Protein AF-A0A956HMM0-F1 (afdb_monomer_lite)

Structure (mmCIF, N/CA/C/O backbone):
data_AF-A0A956HMM0-F1
#
_entry.id   AF-A0A956HMM0-F1
#
loop_
_atom_site.group_PDB
_atom_site.id
_atom_site.type_symbol
_atom_site.label_atom_id
_atom_site.label_alt_id
_atom_site.label_comp_id
_atom_site.label_asym_id
_atom_site.label_entity_id
_atom_site.label_seq_id
_atom_site.pdbx_PDB_ins_code
_atom_site.Cartn_x
_atom_site.Cartn_y
_atom_site.Cartn_z
_atom_site.occupancy
_atom_site.B_iso_or_equiv
_atom_site.auth_seq_id
_atom_site.auth_comp_id
_atom_site.auth_asym_id
_atom_site.auth_atom_id
_atom_site.pdbx_PDB_model_num
ATOM 1 N N . MET A 1 1 ? 26.880 33.392 -15.455 1.00 47.78 1 MET A N 1
ATOM 2 C CA . MET A 1 1 ? 27.044 33.062 -14.018 1.00 47.78 1 MET A CA 1
ATOM 3 C C . MET A 1 1 ? 25.827 32.327 -13.440 1.00 47.78 1 MET A C 1
ATOM 5 O O . MET A 1 1 ? 26.028 31.332 -12.764 1.00 47.78 1 MET A O 1
ATOM 9 N N . PHE A 1 2 ? 24.585 32.718 -13.768 1.00 44.41 2 PHE A N 1
ATOM 10 C CA . PHE A 1 2 ? 23.357 31.999 -13.356 1.00 44.41 2 PHE A CA 1
ATOM 11 C C . PHE A 1 2 ? 23.232 30.561 -13.910 1.00 44.41 2 PHE A C 1
ATOM 13 O O . PHE A 1 2 ? 22.683 29.681 -13.260 1.00 44.41 2 PHE A O 1
ATOM 20 N N . GLN A 1 3 ? 23.788 30.306 -15.095 1.00 43.88 3 GLN A N 1
ATOM 21 C CA . GLN A 1 3 ? 23.706 29.012 -15.784 1.00 43.88 3 GLN A CA 1
ATOM 22 C C . GLN A 1 3 ? 24.514 27.901 -15.086 1.00 43.88 3 GLN A C 1
ATOM 24 O O . GLN A 1 3 ? 24.038 26.781 -14.960 1.00 43.88 3 GLN A O 1
ATOM 29 N N . ALA A 1 4 ? 25.663 28.244 -14.491 1.00 53.56 4 ALA A N 1
ATOM 30 C CA . ALA A 1 4 ? 26.481 27.318 -13.697 1.00 53.56 4 ALA A CA 1
ATOM 31 C C . ALA A 1 4 ? 25.824 26.918 -12.361 1.00 53.56 4 ALA A C 1
ATOM 33 O O . ALA A 1 4 ? 26.149 25.884 -11.784 1.00 53.56 4 ALA A O 1
ATOM 34 N N . VAL A 1 5 ? 24.885 27.733 -11.868 1.00 52.41 5 VAL A N 1
ATOM 35 C CA . VAL A 1 5 ? 24.069 27.406 -10.693 1.00 52.41 5 VAL A CA 1
ATOM 36 C C . VAL A 1 5 ? 23.010 26.371 -11.083 1.00 52.41 5 VAL A C 1
ATOM 38 O O . VAL A 1 5 ? 22.846 25.395 -10.358 1.00 52.41 5 VAL A O 1
ATOM 41 N N . TYR A 1 6 ? 22.380 26.519 -12.254 1.00 44.22 6 TYR A N 1
ATOM 42 C CA . TYR A 1 6 ? 21.375 25.589 -12.796 1.00 44.22 6 TYR A CA 1
ATOM 43 C C . TYR A 1 6 ? 21.942 24.212 -13.177 1.00 44.22 6 TYR A C 1
ATOM 45 O O . TYR A 1 6 ? 21.266 23.203 -13.017 1.00 44.22 6 TYR A O 1
ATOM 53 N N . GLU A 1 7 ? 23.188 24.166 -13.646 1.00 46.50 7 GLU A N 1
ATOM 54 C CA . GLU A 1 7 ? 23.885 22.928 -14.032 1.00 46.50 7 GLU A CA 1
ATOM 55 C C . GLU A 1 7 ? 24.572 22.214 -12.850 1.00 46.50 7 GLU A C 1
ATOM 57 O O . GLU A 1 7 ? 25.152 21.142 -13.010 1.00 46.50 7 GLU A O 1
ATOM 62 N N . SER A 1 8 ? 24.521 22.788 -11.643 1.00 53.00 8 SER A N 1
ATOM 63 C CA . SER A 1 8 ? 25.193 22.236 -10.466 1.00 53.00 8 SER A CA 1
ATOM 64 C C . SER A 1 8 ? 24.400 21.081 -9.837 1.00 53.00 8 SER A C 1
ATOM 66 O O . SER A 1 8 ? 23.187 21.168 -9.641 1.00 53.00 8 SER A O 1
ATOM 68 N N . ALA A 1 9 ? 25.111 20.027 -9.413 1.00 51.28 9 ALA A N 1
ATOM 69 C CA . ALA A 1 9 ? 24.563 18.861 -8.705 1.00 51.28 9 ALA A CA 1
ATOM 70 C C . ALA A 1 9 ? 23.844 19.198 -7.376 1.00 51.28 9 ALA A C 1
ATOM 72 O O . ALA A 1 9 ? 23.214 18.336 -6.768 1.00 51.28 9 ALA A O 1
ATOM 73 N N . TRP A 1 10 ? 23.903 20.452 -6.921 1.00 46.75 10 TRP A N 1
ATOM 74 C CA . TRP A 1 10 ? 23.137 20.942 -5.774 1.00 46.75 10 TRP A CA 1
ATOM 75 C C . TRP A 1 10 ? 21.664 21.222 -6.112 1.00 46.75 10 TRP A C 1
ATOM 77 O O . TRP A 1 10 ? 20.842 21.282 -5.202 1.00 46.75 10 TRP A O 1
ATOM 87 N N . HIS A 1 11 ? 21.302 21.295 -7.398 1.00 44.34 11 HIS A N 1
ATOM 88 C CA . HIS A 1 11 ? 19.916 21.269 -7.876 1.00 44.34 11 HIS A CA 1
ATOM 89 C C . HIS A 1 11 ? 19.417 19.842 -8.104 1.00 44.34 11 HIS A C 1
ATOM 91 O O . HIS A 1 11 ? 18.685 19.582 -9.053 1.00 44.34 11 HIS A O 1
ATOM 97 N N . HIS A 1 12 ? 19.777 18.891 -7.240 1.00 47.12 12 HIS A N 1
ATOM 98 C CA . HIS A 1 12 ? 19.037 17.638 -7.203 1.00 47.12 12 HIS A CA 1
ATOM 99 C C . HIS A 1 12 ? 17.644 17.930 -6.623 1.00 47.12 12 HIS A C 1
ATOM 101 O O . HIS A 1 12 ? 17.538 18.125 -5.406 1.00 47.12 12 HIS A O 1
ATOM 107 N N . PRO A 1 13 ? 16.557 17.905 -7.429 1.00 55.00 13 PRO A N 1
ATOM 108 C CA . PRO A 1 13 ? 15.198 18.074 -6.910 1.00 55.00 13 PRO A CA 1
ATOM 109 C C . PRO A 1 13 ? 14.906 17.059 -5.803 1.00 55.00 13 PRO A C 1
ATOM 111 O O . PRO A 1 13 ? 14.143 17.348 -4.894 1.00 55.00 13 PRO A O 1
ATOM 114 N N . VAL A 1 14 ? 15.598 15.918 -5.822 1.00 51.22 14 VAL A N 1
ATOM 115 C CA . VAL A 1 14 ? 15.548 14.855 -4.818 1.00 51.22 14 VAL A CA 1
ATOM 116 C C . VAL A 1 14 ? 15.978 15.317 -3.423 1.00 51.22 14 VAL A C 1
ATOM 118 O O . VAL A 1 14 ? 15.326 14.934 -2.461 1.00 51.22 14 VAL A O 1
ATOM 121 N N . VAL A 1 15 ? 17.025 16.138 -3.269 1.00 50.59 15 VAL A N 1
ATOM 122 C CA . VAL A 1 15 ? 17.497 16.574 -1.935 1.00 50.59 15 VAL A CA 1
ATOM 123 C C . VAL A 1 15 ? 16.555 17.624 -1.353 1.00 50.59 15 VAL A C 1
ATOM 125 O O . VAL A 1 15 ? 16.209 17.560 -0.174 1.00 50.59 15 VAL A O 1
ATOM 128 N N . CYS A 1 16 ? 16.066 18.543 -2.189 1.00 51.94 16 CYS A N 1
ATOM 129 C CA . CYS A 1 16 ? 15.041 19.504 -1.792 1.00 51.94 16 CYS A CA 1
ATOM 130 C C . CYS A 1 16 ? 13.710 18.808 -1.467 1.00 51.94 16 CYS A C 1
ATOM 132 O O . CYS A 1 16 ? 13.110 19.112 -0.439 1.00 51.94 16 CYS A O 1
ATOM 134 N N . PHE A 1 17 ? 13.283 17.821 -2.264 1.00 56.72 17 PHE A N 1
ATOM 135 C CA . PHE A 1 17 ? 12.112 16.994 -1.958 1.00 56.72 17 PHE A CA 1
ATOM 136 C C . PHE A 1 17 ? 12.311 16.184 -0.680 1.00 56.72 17 PHE A C 1
ATOM 138 O O . PHE A 1 17 ? 11.431 16.187 0.171 1.00 56.72 17 PHE A O 1
ATOM 145 N N . ALA A 1 18 ? 13.461 15.535 -0.497 1.00 59.44 18 ALA A N 1
ATOM 146 C CA . ALA A 1 18 ? 13.768 14.778 0.713 1.00 59.44 18 ALA A CA 1
ATOM 147 C C . ALA A 1 18 ? 13.772 15.683 1.953 1.00 59.44 18 ALA A C 1
ATOM 149 O O . ALA A 1 18 ? 13.238 15.298 2.989 1.00 59.44 18 ALA A O 1
ATOM 150 N N . GLY A 1 19 ? 14.302 16.905 1.840 1.00 61.09 19 GLY A N 1
ATOM 151 C CA . GLY A 1 19 ? 14.258 17.918 2.893 1.00 61.09 19 GLY A CA 1
ATOM 152 C C . GLY A 1 19 ? 12.834 18.373 3.221 1.00 61.09 19 GLY A C 1
ATOM 153 O O . GLY A 1 19 ? 12.466 18.433 4.393 1.00 61.09 19 GLY A O 1
ATOM 154 N N . VAL A 1 20 ? 12.004 18.622 2.204 1.00 63.12 20 VAL A N 1
ATOM 155 C CA . VAL A 1 20 ? 10.586 18.981 2.369 1.00 63.12 20 VAL A CA 1
ATOM 156 C C . VAL A 1 20 ? 9.791 17.823 2.975 1.00 63.12 20 VAL A C 1
ATOM 158 O O . VAL A 1 20 ? 9.042 18.034 3.925 1.00 63.12 20 VAL A O 1
ATOM 161 N N . VAL A 1 21 ? 9.999 16.591 2.512 1.00 65.94 21 VAL A N 1
ATOM 162 C CA . VAL A 1 21 ? 9.384 15.378 3.072 1.00 65.94 21 VAL A CA 1
ATOM 163 C C . VAL A 1 21 ? 9.828 15.163 4.517 1.00 65.94 21 VAL A C 1
ATOM 165 O O . VAL A 1 21 ? 8.989 14.866 5.364 1.00 65.94 21 VAL A O 1
ATOM 168 N N . ALA A 1 22 ? 11.108 15.354 4.844 1.00 67.75 22 ALA A N 1
ATOM 169 C CA . ALA A 1 22 ? 11.621 15.223 6.207 1.00 67.75 22 ALA A CA 1
ATOM 170 C C . ALA A 1 22 ? 11.048 16.299 7.143 1.00 67.75 22 ALA A C 1
ATOM 172 O O . ALA A 1 22 ? 10.598 15.982 8.246 1.00 67.75 22 ALA A O 1
ATOM 173 N N . LEU A 1 23 ? 11.003 17.557 6.695 1.00 67.06 23 LEU A N 1
ATOM 174 C CA . LEU A 1 23 ? 10.419 18.670 7.442 1.00 67.06 23 LEU A CA 1
ATOM 175 C C . LEU A 1 23 ? 8.919 18.463 7.665 1.00 67.06 23 LEU A C 1
ATOM 177 O O . LEU A 1 23 ? 8.432 18.602 8.786 1.00 67.06 23 LEU A O 1
ATOM 181 N N . LEU A 1 24 ? 8.185 18.074 6.624 1.00 65.94 24 LEU A N 1
ATOM 182 C CA . LEU A 1 24 ? 6.756 17.804 6.727 1.00 65.94 24 LEU A CA 1
ATOM 183 C C . LEU A 1 24 ? 6.489 16.559 7.570 1.00 65.94 24 LEU A C 1
ATOM 185 O O . LEU A 1 24 ? 5.550 16.574 8.353 1.00 65.94 24 LEU A O 1
ATOM 189 N N . SER A 1 25 ? 7.360 15.547 7.540 1.00 64.06 25 SER A N 1
ATOM 190 C CA . SER A 1 25 ? 7.309 14.405 8.463 1.00 64.06 25 SER A CA 1
ATOM 191 C C . SER A 1 25 ? 7.536 14.826 9.920 1.00 64.06 25 SER A C 1
ATOM 193 O O . SER A 1 25 ? 6.889 14.300 10.825 1.00 64.06 25 SER A O 1
ATOM 195 N N . LEU A 1 26 ? 8.423 15.794 10.171 1.00 66.88 26 LEU A N 1
ATOM 196 C CA . LEU A 1 26 ? 8.665 16.364 11.501 1.00 66.88 26 LEU A CA 1
ATOM 197 C C . LEU A 1 26 ? 7.469 17.181 12.006 1.00 66.88 26 LEU A C 1
ATOM 199 O O . LEU A 1 26 ? 7.090 17.038 13.168 1.00 66.88 26 LEU A O 1
ATOM 203 N N . VAL A 1 27 ? 6.845 17.988 11.145 1.00 63.25 27 VAL A N 1
ATOM 204 C CA . VAL A 1 27 ? 5.624 18.744 11.476 1.00 63.25 27 VAL A CA 1
ATOM 205 C C . VAL A 1 27 ? 4.438 17.796 11.672 1.00 63.25 27 VAL A C 1
ATOM 207 O O . VAL A 1 27 ? 3.689 17.928 12.640 1.00 63.25 27 VAL A O 1
ATOM 210 N N . ALA A 1 28 ? 4.319 16.775 10.824 1.00 64.94 28 ALA A N 1
ATOM 211 C CA . ALA A 1 28 ? 3.286 15.749 10.880 1.00 64.94 28 ALA A CA 1
ATOM 212 C C . ALA A 1 28 ? 3.277 14.983 12.212 1.00 64.94 28 ALA A C 1
ATOM 214 O O . ALA A 1 28 ? 2.215 14.571 12.670 1.00 64.94 28 ALA A O 1
ATOM 215 N N . ARG A 1 29 ? 4.417 14.867 12.908 1.00 65.19 29 ARG A N 1
ATOM 216 C CA . ARG A 1 29 ? 4.477 14.271 14.259 1.00 65.19 29 ARG A CA 1
ATOM 217 C C . ARG A 1 29 ? 3.634 15.007 15.301 1.00 65.19 29 ARG A C 1
ATOM 219 O O . ARG A 1 29 ? 3.321 14.417 16.331 1.00 65.19 29 ARG A O 1
ATOM 226 N N . ARG A 1 30 ? 3.290 16.275 15.062 1.00 64.50 30 ARG A N 1
ATOM 227 C CA . ARG A 1 30 ? 2.449 17.087 15.954 1.00 64.50 30 ARG A CA 1
ATOM 228 C C . ARG A 1 30 ? 0.979 17.116 15.537 1.00 64.50 30 ARG A C 1
ATOM 230 O O . ARG A 1 30 ? 0.169 17.716 16.236 1.00 64.50 30 ARG A O 1
ATOM 237 N N . LEU A 1 31 ? 0.639 16.493 14.411 1.00 65.50 31 LEU A N 1
ATOM 238 C CA . LEU A 1 31 ? -0.712 16.478 13.865 1.00 65.50 31 LEU A CA 1
ATOM 239 C C . LEU A 1 31 ? -1.447 15.186 14.249 1.00 65.50 31 LEU A C 1
ATOM 241 O O . LEU A 1 31 ? -0.812 14.149 14.472 1.00 65.50 31 LEU A O 1
ATOM 245 N N . PRO A 1 32 ? -2.793 15.203 14.282 1.00 78.69 32 PRO A N 1
ATOM 246 C CA . PRO A 1 32 ? -3.576 13.977 14.311 1.00 78.69 32 PRO A CA 1
ATOM 247 C C . PRO A 1 32 ? -3.134 13.055 13.174 1.00 78.69 32 PRO A C 1
ATOM 249 O O . PRO A 1 32 ? -2.848 13.513 12.067 1.00 78.69 32 PRO A O 1
ATOM 252 N N . PHE A 1 33 ? -3.088 11.747 13.434 1.00 82.25 33 PHE A N 1
ATOM 253 C CA . PHE A 1 33 ? -2.505 10.797 12.485 1.00 82.25 33 PHE A CA 1
ATOM 254 C C . PHE A 1 33 ? -3.068 10.913 11.073 1.00 82.25 33 PHE A C 1
ATOM 256 O O . PHE A 1 33 ? -2.300 10.817 10.129 1.00 82.25 33 PHE A O 1
ATOM 263 N N . LEU A 1 34 ? -4.382 11.097 10.919 1.00 81.00 34 LEU A N 1
ATOM 264 C CA . LEU A 1 34 ? -4.976 11.155 9.588 1.00 81.00 34 LEU A CA 1
ATOM 265 C C . LEU A 1 34 ? -4.475 12.380 8.813 1.00 81.00 34 LEU A C 1
ATOM 267 O O . LEU A 1 34 ? -4.151 12.265 7.641 1.00 81.00 34 LEU A O 1
ATOM 271 N N . THR A 1 35 ? -4.319 13.527 9.474 1.00 83.31 35 THR A N 1
ATOM 272 C CA . THR A 1 35 ? -3.739 14.729 8.863 1.00 83.31 35 THR A CA 1
ATOM 273 C C . THR A 1 35 ? -2.274 14.503 8.487 1.00 83.31 35 THR A C 1
ATOM 275 O O . THR A 1 35 ? -1.873 14.800 7.367 1.00 83.31 35 THR A O 1
ATOM 278 N N . ALA A 1 36 ? -1.489 13.921 9.398 1.00 83.25 36 ALA A N 1
ATOM 279 C CA . ALA A 1 36 ? -0.096 13.548 9.154 1.00 83.25 36 ALA A CA 1
ATOM 280 C C . ALA A 1 36 ? 0.050 12.584 7.964 1.00 83.25 36 ALA A C 1
ATOM 282 O O . ALA A 1 36 ? 0.894 12.783 7.095 1.00 83.25 36 ALA A O 1
ATOM 283 N N . TYR A 1 37 ? -0.803 11.562 7.928 1.00 85.94 37 TYR A N 1
ATOM 284 C CA . TYR A 1 37 ? -0.897 10.560 6.876 1.00 85.94 37 TYR A CA 1
ATOM 285 C C . TYR A 1 37 ? -1.225 11.209 5.530 1.00 85.94 37 TYR A C 1
ATOM 287 O O . TYR A 1 37 ? -0.509 10.987 4.560 1.00 85.94 37 TYR A O 1
ATOM 295 N N . LEU A 1 38 ? -2.264 12.048 5.480 1.00 85.12 38 LEU A N 1
ATOM 296 C CA . LEU A 1 38 ? -2.695 12.709 4.249 1.00 85.12 38 LEU A CA 1
ATOM 297 C C . LEU A 1 38 ? -1.612 13.639 3.700 1.00 85.12 38 LEU A C 1
ATOM 299 O O . LEU A 1 38 ? -1.356 13.610 2.505 1.00 85.12 38 LEU A O 1
ATOM 303 N N . ILE A 1 39 ? -0.941 14.415 4.557 1.00 84.81 39 ILE A N 1
ATOM 304 C CA . ILE A 1 39 ? 0.166 15.281 4.128 1.00 84.81 39 ILE A CA 1
ATOM 305 C C . ILE A 1 39 ? 1.319 14.438 3.584 1.00 84.81 39 ILE A C 1
ATOM 307 O O . ILE A 1 39 ? 1.779 14.685 2.473 1.00 84.81 39 ILE A O 1
ATOM 311 N N . LEU A 1 40 ? 1.774 13.436 4.342 1.00 86.00 40 LEU A N 1
ATOM 312 C CA . LEU A 1 40 ? 2.907 12.602 3.945 1.00 86.00 40 LEU A CA 1
ATOM 313 C C . LEU A 1 40 ? 2.655 11.917 2.600 1.00 86.00 40 LEU A C 1
ATOM 315 O O . LEU A 1 40 ? 3.512 11.948 1.721 1.00 86.00 40 LEU A O 1
ATOM 319 N N . PHE A 1 41 ? 1.474 11.326 2.431 1.00 88.62 41 PHE A N 1
ATOM 320 C CA . PHE A 1 41 ? 1.167 10.580 1.221 1.00 88.62 41 PHE A CA 1
ATOM 321 C C . PHE A 1 41 ? 0.718 11.451 0.051 1.00 88.62 41 PHE A C 1
ATOM 323 O O . PHE A 1 41 ? 0.924 11.059 -1.087 1.00 88.62 41 PHE A O 1
ATOM 330 N N . ALA A 1 42 ? 0.220 12.668 0.281 1.00 83.06 42 ALA A N 1
ATOM 331 C CA . ALA A 1 42 ? 0.054 13.639 -0.801 1.00 83.06 42 ALA A CA 1
ATOM 332 C C . ALA A 1 42 ? 1.407 14.036 -1.416 1.00 83.06 42 ALA A C 1
ATOM 334 O O . ALA A 1 42 ? 1.520 14.152 -2.635 1.00 83.06 42 ALA A O 1
ATOM 335 N N . LEU A 1 43 ? 2.445 14.208 -0.590 1.00 87.00 43 LEU A N 1
ATOM 336 C CA . LEU A 1 43 ? 3.802 14.478 -1.081 1.00 87.00 43 LEU A CA 1
ATOM 337 C C . LEU A 1 43 ? 4.380 13.286 -1.833 1.00 87.00 43 LEU A C 1
ATOM 339 O O . LEU A 1 43 ? 5.052 13.473 -2.840 1.00 87.00 43 LEU A O 1
ATOM 343 N N . GLU A 1 44 ? 4.138 12.075 -1.337 1.00 88.75 44 GLU A N 1
ATOM 344 C CA . GLU A 1 44 ? 4.578 10.851 -1.998 1.00 88.75 44 GLU A CA 1
ATOM 345 C C . GLU A 1 44 ? 3.886 10.668 -3.356 1.00 88.75 44 GLU A C 1
ATOM 347 O O . GLU A 1 44 ? 4.587 10.422 -4.328 1.00 88.75 44 GLU A O 1
ATOM 352 N N . ILE A 1 45 ? 2.578 10.930 -3.471 1.00 83.69 45 ILE A N 1
ATOM 353 C CA . ILE A 1 45 ? 1.861 10.960 -4.762 1.00 83.69 45 ILE A CA 1
ATOM 354 C C . ILE A 1 45 ? 2.454 12.012 -5.703 1.00 83.69 45 ILE A C 1
ATOM 356 O O . ILE A 1 45 ? 2.651 11.750 -6.887 1.00 83.69 45 ILE A O 1
ATOM 360 N N . ALA A 1 46 ? 2.741 13.213 -5.195 1.00 84.38 46 ALA A N 1
ATOM 361 C CA . ALA A 1 46 ? 3.349 14.265 -6.005 1.00 84.38 46 ALA A CA 1
ATOM 362 C C . ALA A 1 46 ? 4.760 13.876 -6.478 1.00 84.38 46 ALA A C 1
ATOM 364 O O . ALA A 1 46 ? 5.132 14.164 -7.615 1.00 84.38 46 ALA A O 1
ATOM 365 N N . ALA A 1 47 ? 5.537 13.209 -5.621 1.00 86.44 47 ALA A N 1
ATOM 366 C CA . ALA A 1 47 ? 6.861 12.703 -5.957 1.00 86.44 47 ALA A CA 1
ATOM 367 C C . ALA A 1 47 ? 6.792 11.559 -6.980 1.00 86.44 47 ALA A C 1
ATOM 369 O O . ALA A 1 47 ? 7.586 11.559 -7.919 1.00 86.44 47 ALA A O 1
ATOM 370 N N . ASP A 1 48 ? 5.832 10.642 -6.844 1.00 85.38 48 ASP A N 1
ATOM 371 C CA . ASP A 1 48 ? 5.564 9.596 -7.831 1.00 85.38 48 ASP A CA 1
ATOM 372 C C . ASP A 1 48 ? 5.239 10.224 -9.186 1.00 85.38 48 ASP A C 1
ATOM 374 O O . ASP A 1 48 ? 5.969 10.011 -10.149 1.00 85.38 48 ASP A O 1
ATOM 378 N N . ALA A 1 49 ? 4.239 11.109 -9.243 1.00 80.25 49 ALA A N 1
ATOM 379 C CA . ALA A 1 49 ? 3.838 11.785 -10.475 1.00 80.25 49 ALA A CA 1
ATOM 380 C C . ALA A 1 49 ? 4.996 12.555 -11.138 1.00 80.25 49 ALA A C 1
ATOM 382 O O . ALA A 1 49 ? 5.110 12.571 -12.365 1.00 80.25 49 ALA A O 1
ATOM 383 N N . LEU A 1 50 ? 5.880 13.166 -10.340 1.00 81.56 50 LEU A N 1
ATOM 384 C CA . LEU A 1 50 ? 7.084 13.824 -10.843 1.00 81.56 50 LEU A CA 1
ATOM 385 C C . LEU A 1 50 ? 8.076 12.819 -11.446 1.00 81.56 50 LEU A C 1
ATOM 387 O O . LEU A 1 50 ? 8.668 13.098 -12.483 1.00 81.56 50 LEU A O 1
ATOM 391 N N . VAL A 1 51 ? 8.276 11.660 -10.818 1.00 80.50 51 VAL A N 1
ATOM 392 C CA . VAL A 1 51 ? 9.258 10.653 -11.245 1.00 80.50 51 VAL A CA 1
ATOM 393 C C . VAL A 1 51 ? 8.749 9.788 -12.399 1.00 80.50 51 VAL A C 1
ATOM 395 O O . VAL A 1 51 ? 9.518 9.457 -13.306 1.00 80.50 51 VAL A O 1
ATOM 398 N N . THR A 1 52 ? 7.477 9.413 -12.406 1.00 75.38 52 THR A N 1
ATOM 399 C CA . THR A 1 52 ? 6.895 8.535 -13.429 1.00 75.38 52 THR A CA 1
ATOM 400 C C . THR A 1 52 ? 6.322 9.313 -14.615 1.00 75.38 52 THR A C 1
ATOM 402 O O . THR A 1 52 ? 6.246 8.766 -15.720 1.00 75.38 52 THR A O 1
ATOM 405 N N . GLY A 1 53 ? 6.026 10.604 -14.432 1.00 73.12 53 GLY A N 1
ATOM 406 C CA . GLY A 1 53 ? 5.466 11.490 -15.449 1.00 73.12 53 GLY A CA 1
ATOM 407 C C . GLY A 1 53 ? 6.415 11.890 -16.586 1.00 73.12 53 GLY A C 1
ATOM 408 O O . GLY A 1 53 ? 7.601 11.551 -16.629 1.00 73.12 53 GLY A O 1
ATOM 409 N N . ALA A 1 54 ? 5.868 12.649 -17.539 1.00 72.62 54 ALA A N 1
ATOM 410 C CA . ALA A 1 54 ? 6.585 13.108 -18.732 1.00 72.62 54 ALA A CA 1
ATOM 411 C C . ALA A 1 54 ? 7.733 14.084 -18.420 1.00 72.62 54 ALA A C 1
ATOM 413 O O . ALA A 1 54 ? 8.668 14.203 -19.204 1.00 72.62 54 ALA A O 1
ATOM 414 N N . TRP A 1 55 ? 7.668 14.782 -17.283 1.00 70.31 55 TRP A N 1
ATOM 415 C CA . TRP A 1 55 ? 8.660 15.781 -16.861 1.00 70.31 55 TRP A CA 1
ATOM 416 C C . TRP A 1 55 ? 9.669 15.199 -15.866 1.00 70.31 55 TRP A C 1
ATOM 418 O O . TRP A 1 55 ? 10.168 15.899 -14.986 1.00 70.31 55 TRP A O 1
ATOM 428 N N . THR A 1 56 ? 9.935 13.896 -15.977 1.00 72.75 56 THR A N 1
ATOM 429 C CA . THR A 1 56 ? 10.762 13.189 -15.006 1.00 72.75 56 THR A CA 1
ATOM 430 C C . THR A 1 56 ? 12.196 13.716 -14.975 1.00 72.75 56 THR A C 1
ATOM 432 O O . THR A 1 56 ? 12.868 13.726 -16.007 1.00 72.75 56 THR A O 1
ATOM 435 N N . PRO A 1 57 ? 12.712 14.109 -13.795 1.00 76.88 57 PRO A N 1
ATOM 436 C CA . PRO A 1 57 ? 14.112 14.489 -13.634 1.00 76.88 57 PRO A CA 1
ATOM 437 C C . PRO A 1 57 ? 15.036 13.262 -13.528 1.00 76.88 57 PRO A C 1
ATOM 439 O O . PRO A 1 57 ? 16.210 13.401 -13.186 1.00 76.88 57 PRO A O 1
ATOM 442 N N . THR A 1 58 ? 14.511 12.049 -13.739 1.00 77.00 58 THR A N 1
ATOM 443 C CA . THR A 1 58 ? 15.236 10.790 -13.533 1.00 77.00 58 THR A CA 1
ATOM 444 C C . THR A 1 58 ? 15.754 10.200 -14.840 1.00 77.00 58 THR A C 1
ATOM 446 O O . THR A 1 58 ? 15.199 10.416 -15.916 1.00 77.00 58 THR A O 1
ATOM 449 N N . THR A 1 59 ? 16.853 9.450 -14.753 1.00 82.12 59 THR A N 1
ATOM 450 C CA . THR A 1 59 ? 17.433 8.770 -15.912 1.00 82.12 59 THR A CA 1
ATOM 451 C C . THR A 1 59 ? 16.669 7.473 -16.201 1.00 82.12 59 THR A C 1
ATOM 453 O O . THR A 1 59 ? 16.059 6.895 -15.297 1.00 82.12 59 THR A O 1
ATOM 456 N N . PRO A 1 60 ? 16.736 6.939 -17.434 1.00 79.56 60 PRO A N 1
ATOM 457 C CA . PRO A 1 60 ? 16.091 5.667 -17.766 1.00 79.56 60 PRO A CA 1
ATOM 458 C C . PRO A 1 60 ? 16.489 4.513 -16.832 1.00 79.56 60 PRO A C 1
ATOM 460 O O . PRO A 1 60 ? 15.652 3.681 -16.493 1.00 79.56 60 PRO A O 1
ATOM 463 N N . ALA A 1 61 ? 17.741 4.501 -16.358 1.00 81.56 61 ALA A N 1
ATOM 464 C CA . ALA A 1 61 ? 18.259 3.474 -15.454 1.00 81.56 61 ALA A CA 1
ATOM 465 C C . ALA A 1 61 ? 17.623 3.509 -14.052 1.00 81.56 61 ALA A C 1
ATOM 467 O O . ALA A 1 61 ? 17.497 2.467 -13.413 1.00 81.56 61 ALA A O 1
ATOM 468 N N . THR A 1 62 ? 17.219 4.686 -13.559 1.00 82.75 62 THR A N 1
ATOM 469 C CA . THR A 1 62 ? 16.614 4.834 -12.223 1.00 82.75 62 THR A CA 1
ATOM 470 C C . THR A 1 62 ? 15.091 4.857 -12.252 1.00 82.75 62 THR A C 1
ATOM 472 O O . THR A 1 62 ? 14.464 4.589 -11.226 1.00 82.75 62 THR A O 1
ATOM 475 N N . LYS A 1 63 ? 14.483 5.096 -13.419 1.00 81.50 63 LYS A N 1
ATOM 476 C CA . LYS A 1 63 ? 13.030 5.205 -13.574 1.00 81.50 63 LYS A CA 1
ATOM 477 C C . LYS A 1 63 ? 12.284 3.942 -13.138 1.00 81.50 63 LYS A C 1
ATOM 479 O O . LYS A 1 63 ? 11.335 4.035 -12.367 1.00 81.50 63 LYS A O 1
ATOM 484 N N . GLN A 1 64 ? 12.714 2.764 -13.592 1.00 83.31 64 GLN A N 1
ATOM 485 C CA . GLN A 1 64 ? 12.024 1.510 -13.270 1.00 83.31 64 GLN A CA 1
ATOM 486 C C . GLN A 1 64 ? 12.131 1.131 -11.778 1.00 83.31 64 GLN A C 1
ATOM 488 O O . GLN A 1 64 ? 11.090 0.860 -11.179 1.00 83.31 64 GLN A O 1
ATOM 493 N N . PRO A 1 65 ? 13.316 1.150 -11.133 1.00 86.62 65 PRO A N 1
ATOM 494 C CA . PRO A 1 65 ? 13.411 0.914 -9.692 1.00 86.62 65 PRO A CA 1
ATOM 495 C C . PRO A 1 65 ? 12.570 1.885 -8.855 1.00 86.62 65 PRO A C 1
ATOM 497 O O . PRO A 1 65 ? 11.941 1.466 -7.886 1.00 86.62 65 PRO A O 1
ATOM 500 N N . LEU A 1 66 ? 12.531 3.168 -9.233 1.00 86.31 66 LEU A N 1
ATOM 501 C CA . LEU A 1 66 ? 11.724 4.162 -8.525 1.00 86.31 66 LEU A CA 1
ATOM 502 C C . LEU A 1 66 ? 10.226 3.931 -8.720 1.00 86.31 66 LEU A C 1
ATOM 504 O O . LEU A 1 66 ? 9.486 4.004 -7.746 1.00 86.31 66 LEU A O 1
ATOM 508 N N . ALA A 1 67 ? 9.785 3.586 -9.932 1.00 85.19 67 ALA A N 1
ATOM 509 C CA . ALA A 1 67 ? 8.394 3.218 -10.182 1.00 85.19 67 ALA A CA 1
ATOM 510 C C . ALA A 1 67 ? 7.970 2.022 -9.312 1.00 85.19 67 ALA A C 1
ATOM 512 O O . ALA A 1 67 ? 6.930 2.070 -8.666 1.00 85.19 67 ALA A O 1
ATOM 513 N N . ILE A 1 68 ? 8.812 0.986 -9.207 1.00 88.56 68 ILE A N 1
ATOM 514 C CA . ILE A 1 68 ? 8.559 -0.155 -8.312 1.00 88.56 68 ILE A CA 1
ATOM 515 C C . ILE A 1 68 ? 8.476 0.310 -6.851 1.00 88.56 68 ILE A C 1
ATOM 517 O O . ILE A 1 68 ? 7.581 -0.112 -6.123 1.00 88.56 68 ILE A O 1
ATOM 521 N N . ALA A 1 69 ? 9.375 1.193 -6.410 1.00 90.38 69 ALA A N 1
ATOM 522 C CA . ALA A 1 69 ? 9.347 1.717 -5.047 1.00 90.38 69 ALA A CA 1
ATOM 523 C C . ALA A 1 69 ? 8.049 2.488 -4.741 1.00 90.38 69 ALA A C 1
ATOM 525 O O . ALA A 1 69 ? 7.480 2.291 -3.668 1.00 90.38 69 ALA A O 1
ATOM 526 N N . PHE A 1 70 ? 7.558 3.310 -5.673 1.00 91.06 70 PHE A N 1
ATOM 527 C CA . PHE A 1 70 ? 6.289 4.029 -5.521 1.00 91.06 70 PHE A CA 1
ATOM 528 C C . PHE A 1 70 ? 5.075 3.106 -5.541 1.00 91.06 70 PHE A C 1
ATOM 530 O O . PHE A 1 70 ? 4.155 3.314 -4.763 1.00 91.06 70 PHE A O 1
ATOM 537 N N . VAL A 1 71 ? 5.096 2.032 -6.328 1.00 90.88 71 VAL A N 1
ATOM 538 C CA . VAL A 1 71 ? 4.053 0.997 -6.277 1.00 90.88 71 VAL A CA 1
ATOM 539 C C . VAL A 1 71 ? 3.997 0.347 -4.885 1.00 90.88 71 VAL A C 1
ATOM 541 O O . VAL A 1 71 ? 2.937 0.281 -4.268 1.00 90.88 71 VAL A O 1
ATOM 544 N N . ILE A 1 72 ? 5.152 -0.025 -4.318 1.00 93.44 72 ILE A N 1
ATOM 545 C CA . ILE A 1 72 ? 5.234 -0.603 -2.962 1.00 93.44 72 ILE A CA 1
ATOM 546 C C . ILE A 1 72 ? 4.780 0.400 -1.891 1.00 93.44 72 ILE A C 1
ATOM 548 O O . ILE A 1 72 ? 4.074 0.034 -0.948 1.00 93.44 72 ILE A O 1
ATOM 552 N N . LEU A 1 73 ? 5.177 1.672 -2.013 1.00 92.44 73 LEU A N 1
ATOM 553 C CA . LEU A 1 73 ? 4.694 2.744 -1.136 1.00 92.44 73 LEU A CA 1
ATOM 554 C C . LEU A 1 73 ? 3.183 2.950 -1.292 1.00 92.44 73 LEU A C 1
ATOM 556 O O . LEU A 1 73 ? 2.484 3.165 -0.299 1.00 92.44 73 LEU A O 1
ATOM 560 N N . GLY A 1 74 ? 2.683 2.794 -2.514 1.00 90.19 74 GLY A N 1
ATOM 561 C CA . GLY A 1 74 ? 1.283 2.803 -2.882 1.00 90.19 74 GLY A CA 1
ATOM 562 C C . GLY A 1 74 ? 0.466 1.799 -2.081 1.00 90.19 74 GLY A C 1
ATOM 563 O O . GLY A 1 74 ? -0.482 2.195 -1.398 1.00 90.19 74 GLY A O 1
ATOM 564 N N . ASP A 1 75 ? 0.895 0.540 -2.088 1.00 94.31 75 ASP A N 1
ATOM 565 C CA . ASP A 1 75 ? 0.292 -0.557 -1.321 1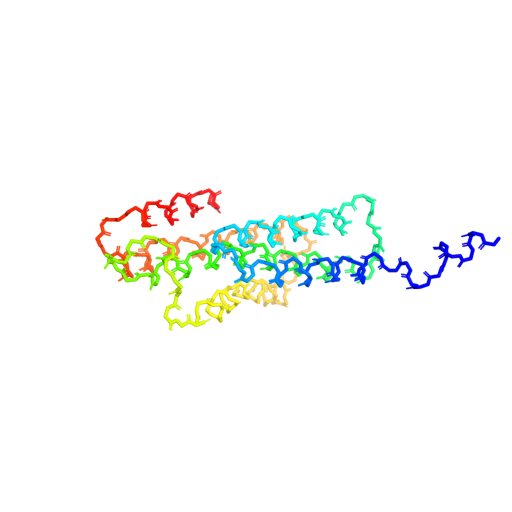.00 94.31 75 ASP A CA 1
ATOM 566 C C . ASP A 1 75 ? 0.396 -0.319 0.182 1.00 94.31 75 ASP A C 1
ATOM 568 O O . ASP A 1 75 ? -0.558 -0.502 0.951 1.00 94.31 75 ASP A O 1
ATOM 572 N N . PHE A 1 76 ? 1.572 0.134 0.614 1.00 94.56 76 PHE A N 1
ATOM 573 C CA . PHE A 1 76 ? 1.862 0.413 2.007 1.00 94.56 76 PHE A CA 1
ATOM 574 C C . PHE A 1 76 ? 0.879 1.425 2.610 1.00 94.56 76 PHE A C 1
ATOM 576 O O . PHE A 1 76 ? 0.452 1.240 3.750 1.00 94.56 76 PHE A O 1
ATOM 583 N N . ARG A 1 77 ? 0.455 2.452 1.861 1.00 92.38 77 ARG A N 1
ATOM 584 C CA . ARG A 1 77 ? -0.554 3.436 2.303 1.00 92.38 77 ARG A CA 1
ATOM 585 C C . ARG A 1 77 ? -1.836 2.784 2.774 1.00 92.38 77 ARG A C 1
ATOM 587 O O . ARG A 1 77 ? -2.324 3.099 3.866 1.00 92.38 77 ARG A O 1
ATOM 594 N N . TYR A 1 78 ? -2.387 1.914 1.939 1.00 92.31 78 TYR A N 1
ATOM 595 C CA . TYR A 1 78 ? -3.624 1.211 2.229 1.00 92.31 78 TYR A CA 1
ATOM 596 C C . TYR A 1 78 ? -3.427 0.260 3.415 1.00 92.31 78 TYR A C 1
ATOM 598 O O . TYR A 1 78 ? -4.174 0.315 4.396 1.00 92.31 78 TYR A O 1
ATOM 606 N N . LEU A 1 79 ? -2.365 -0.547 3.376 1.00 95.12 79 LEU A N 1
ATOM 607 C CA . LEU A 1 79 ? -2.059 -1.533 4.412 1.00 95.12 79 LEU A CA 1
ATOM 608 C C . LEU A 1 79 ? -1.791 -0.885 5.775 1.00 95.12 79 LEU A C 1
ATOM 610 O O . LEU A 1 79 ? -2.167 -1.439 6.808 1.00 95.12 79 LEU A O 1
ATOM 614 N N . LEU A 1 80 ? -1.204 0.313 5.799 1.00 92.38 80 LEU A N 1
ATOM 615 C CA . LEU A 1 80 ? -0.975 1.082 7.017 1.00 92.38 80 LEU A CA 1
ATOM 616 C C . LEU A 1 80 ? -2.292 1.539 7.653 1.00 92.38 80 LEU A C 1
ATOM 618 O O . LEU A 1 80 ? -2.440 1.442 8.874 1.00 92.38 80 LEU A O 1
ATOM 622 N N . LEU A 1 81 ? -3.257 2.008 6.850 1.00 89.75 81 LEU A N 1
ATOM 623 C CA . LEU A 1 81 ? -4.599 2.335 7.340 1.00 89.75 81 LEU A CA 1
ATOM 624 C C . LEU A 1 81 ? -5.302 1.079 7.854 1.00 89.75 81 LEU A C 1
ATOM 626 O O . LEU A 1 81 ? -5.802 1.078 8.980 1.00 89.75 81 LEU A O 1
ATOM 630 N N . PHE A 1 82 ? -5.283 -0.001 7.074 1.00 92.19 82 PHE A N 1
ATOM 631 C CA . PHE A 1 82 ? -5.884 -1.271 7.464 1.00 92.19 82 PHE A CA 1
ATOM 632 C C . PHE A 1 82 ? -5.327 -1.767 8.810 1.00 92.19 82 PHE A C 1
ATOM 634 O O . PHE A 1 82 ? -6.076 -2.023 9.756 1.00 92.19 82 PHE A O 1
ATOM 641 N N . GLU A 1 83 ? -4.003 -1.852 8.947 1.00 92.12 83 GLU A N 1
ATOM 642 C CA . GLU A 1 83 ? -3.345 -2.330 10.166 1.00 92.12 83 GLU A CA 1
ATOM 643 C C . GLU A 1 83 ? -3.548 -1.386 11.354 1.00 92.12 83 GLU A C 1
ATOM 645 O O . GLU A 1 83 ? -3.720 -1.855 12.481 1.00 92.12 83 GLU A O 1
ATOM 650 N N . ARG A 1 84 ? -3.573 -0.066 11.134 1.00 87.44 84 ARG A N 1
ATOM 651 C CA . ARG A 1 84 ? -3.840 0.888 12.214 1.00 87.44 84 ARG A CA 1
ATOM 652 C C . ARG A 1 84 ? -5.253 0.718 12.756 1.00 87.44 84 ARG A C 1
ATOM 654 O O . ARG A 1 84 ? -5.413 0.554 13.962 1.00 87.44 84 ARG A O 1
ATOM 661 N N . TYR A 1 85 ? -6.263 0.773 11.890 1.00 86.38 85 TYR A N 1
ATOM 662 C CA . TYR A 1 85 ? -7.661 0.812 12.321 1.00 86.38 85 TYR A CA 1
ATOM 663 C C . TYR A 1 85 ? -8.175 -0.548 12.802 1.00 86.38 85 TYR A C 1
ATOM 665 O O . TYR A 1 85 ? -8.992 -0.587 13.718 1.00 86.38 85 TYR A O 1
ATOM 673 N N . THR A 1 86 ? -7.642 -1.665 12.293 1.00 88.31 86 THR A N 1
ATOM 674 C CA . THR A 1 86 ? -8.007 -3.009 12.789 1.00 88.31 86 THR A CA 1
ATOM 675 C C . THR A 1 86 ? -7.376 -3.379 14.131 1.00 88.31 86 THR A C 1
ATOM 677 O O . THR A 1 86 ? -7.755 -4.387 14.723 1.00 88.31 86 THR A O 1
ATOM 680 N N . ARG A 1 87 ? -6.414 -2.590 14.626 1.00 83.31 87 ARG A N 1
ATOM 681 C CA . ARG A 1 87 ? -5.746 -2.802 15.922 1.00 83.31 87 ARG A CA 1
ATOM 682 C C . ARG A 1 87 ?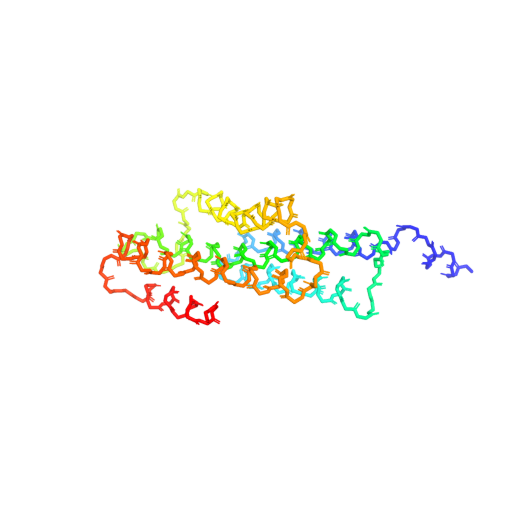 -6.156 -1.797 16.996 1.00 83.31 87 ARG A C 1
ATOM 684 O O . ARG A 1 87 ? -5.639 -1.862 18.113 1.00 83.31 87 ARG A O 1
ATOM 691 N N . LEU A 1 88 ? -7.059 -0.868 16.682 1.00 76.06 88 LEU A N 1
ATOM 692 C CA . LEU A 1 88 ? -7.644 0.010 17.691 1.00 76.06 88 LEU A CA 1
ATOM 693 C C . LEU A 1 88 ? -8.507 -0.824 18.644 1.00 76.06 88 LEU A C 1
ATOM 695 O O . LEU A 1 88 ? -9.252 -1.705 18.221 1.00 76.06 88 LEU A O 1
ATOM 699 N N . THR A 1 89 ? -8.381 -0.574 19.949 1.00 62.31 89 THR A N 1
ATOM 700 C CA . THR A 1 89 ? -9.236 -1.238 20.941 1.00 62.31 89 THR A CA 1
ATOM 701 C C . THR A 1 89 ? -10.656 -0.658 20.832 1.00 62.31 89 THR A C 1
ATOM 703 O O . THR A 1 89 ? -10.787 0.568 20.877 1.00 62.31 89 THR A O 1
ATOM 706 N N . PRO A 1 90 ? -11.714 -1.487 20.715 1.00 54.75 90 PRO A N 1
ATOM 707 C CA . PRO A 1 90 ? -13.095 -1.005 20.696 1.00 54.75 90 PRO A CA 1
ATOM 708 C C . PRO A 1 90 ? -13.389 -0.133 21.925 1.00 54.75 90 PRO A C 1
ATOM 710 O O . PRO A 1 90 ? -13.047 -0.513 23.043 1.00 54.75 90 PRO A O 1
ATOM 713 N N . GLY A 1 91 ? -13.991 1.041 21.725 1.00 54.19 91 GLY A N 1
ATOM 714 C CA . GLY A 1 91 ? -14.340 1.975 22.806 1.00 54.19 91 GLY A CA 1
ATOM 715 C C . GLY A 1 91 ? -13.284 3.040 23.126 1.00 54.19 91 GLY A C 1
ATOM 716 O O . GLY A 1 91 ? -13.591 4.000 23.827 1.00 54.19 91 GLY A O 1
ATOM 717 N N . GLN A 1 92 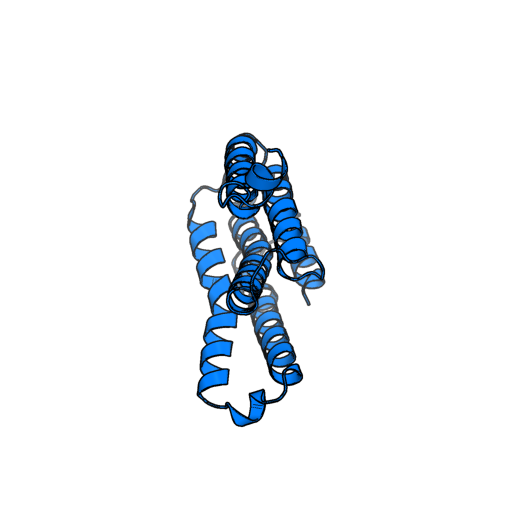? -12.073 2.952 22.565 1.00 56.44 92 GLN A N 1
ATOM 718 C CA . GLN A 1 92 ? -11.188 4.114 22.483 1.00 56.44 92 GLN A CA 1
ATOM 719 C C . GLN A 1 92 ? -11.657 4.960 21.301 1.00 56.44 92 GLN A C 1
ATOM 721 O O . GLN A 1 92 ? -11.286 4.686 20.161 1.00 56.44 92 GLN A O 1
ATOM 726 N N . GLY A 1 93 ? -12.534 5.932 21.581 1.00 44.50 93 GLY A N 1
ATOM 727 C CA . GLY A 1 93 ? -13.005 6.915 20.606 1.00 44.50 93 GLY A CA 1
ATOM 728 C C . GLY A 1 93 ? -11.857 7.377 19.709 1.00 44.50 93 GLY A C 1
ATOM 729 O O . GLY A 1 93 ? -10.749 7.622 20.190 1.00 44.50 93 GLY A O 1
ATOM 730 N N . GLY A 1 94 ? -12.117 7.370 18.401 1.00 53.47 94 GLY A N 1
ATOM 731 C CA . GLY A 1 94 ? -11.112 7.467 17.352 1.00 53.47 94 GLY A CA 1
ATOM 732 C C . GLY A 1 94 ? -10.036 8.534 17.575 1.00 53.47 94 GLY A C 1
ATOM 733 O O . GLY A 1 94 ? -10.261 9.559 18.208 1.00 53.47 94 GLY A O 1
ATOM 734 N N . LEU A 1 95 ? -8.871 8.287 16.967 1.00 52.78 95 LEU A N 1
ATOM 735 C CA . LEU A 1 95 ? -7.676 9.152 16.913 1.00 52.78 95 LEU A CA 1
ATOM 736 C C . LEU A 1 95 ? -6.661 9.016 18.060 1.00 52.78 95 LEU A C 1
ATOM 738 O O . LEU A 1 95 ? -5.605 9.642 17.981 1.00 52.78 95 LEU A O 1
ATOM 742 N N . GLY A 1 96 ? -6.884 8.147 19.050 1.00 53.38 96 GLY A N 1
ATOM 743 C CA . GLY A 1 96 ? -5.851 7.824 20.044 1.00 53.38 96 GLY A CA 1
ATOM 744 C C . GLY A 1 96 ? -4.555 7.267 19.412 1.00 53.38 96 GLY A C 1
ATOM 745 O O . GLY A 1 96 ? -4.608 6.607 18.363 1.00 53.38 96 GLY A O 1
ATOM 746 N N . PRO A 1 97 ? -3.370 7.527 20.000 1.00 55.25 97 PRO A N 1
ATOM 747 C CA . PRO A 1 97 ? -2.121 6.965 19.506 1.00 55.25 97 PRO A CA 1
ATOM 748 C C . PRO A 1 97 ? -2.153 5.433 19.633 1.00 55.25 97 PRO A C 1
ATOM 750 O O . PRO A 1 97 ? -2.593 4.902 20.656 1.00 55.25 97 PRO A O 1
ATOM 753 N N . PRO A 1 98 ? -1.704 4.692 18.607 1.00 59.94 98 PRO A N 1
ATOM 754 C CA . PRO A 1 98 ? -1.638 3.242 18.683 1.00 59.94 98 PRO A CA 1
ATOM 755 C C . PRO A 1 98 ? -0.721 2.831 19.839 1.00 59.94 98 PRO A C 1
ATOM 757 O O . PRO A 1 98 ? 0.359 3.391 20.011 1.00 59.94 98 PRO A O 1
ATOM 760 N N . LYS A 1 99 ? -1.124 1.806 20.598 1.00 60.31 99 LYS A N 1
ATOM 761 C CA . LYS A 1 99 ? -0.363 1.289 21.753 1.00 60.31 99 LYS A CA 1
ATOM 762 C C . LYS A 1 99 ? 1.033 0.762 21.385 1.00 60.31 99 LYS A C 1
ATOM 764 O O . LYS A 1 99 ? 1.850 0.517 22.263 1.00 60.31 99 LYS A O 1
ATOM 769 N N . SER A 1 100 ? 1.305 0.526 20.100 1.00 69.62 100 SER A N 1
ATOM 770 C CA . SER A 1 100 ? 2.567 -0.034 19.622 1.00 69.62 100 SER A CA 1
ATOM 771 C C . SER A 1 100 ? 2.832 0.353 18.170 1.00 69.62 100 SER A C 1
ATOM 773 O O . SER A 1 100 ? 1.917 0.313 17.354 1.00 69.62 100 SER A O 1
ATOM 775 N N . GLY A 1 101 ? 4.093 0.627 17.819 1.00 75.94 101 GLY A N 1
ATOM 776 C CA . GLY A 1 101 ? 4.544 0.837 16.436 1.00 75.94 101 GLY A CA 1
ATOM 777 C C . GLY A 1 101 ? 4.501 -0.414 15.543 1.00 75.94 101 GLY A C 1
ATOM 778 O O . GLY A 1 101 ? 4.808 -0.323 14.360 1.00 75.94 101 GLY A O 1
ATOM 779 N N . ARG A 1 102 ? 4.088 -1.580 16.066 1.00 83.50 102 ARG A N 1
ATOM 780 C CA . ARG A 1 102 ? 4.020 -2.860 15.326 1.00 83.50 102 ARG A CA 1
ATOM 781 C C . ARG A 1 102 ? 3.166 -2.824 14.054 1.00 83.50 102 ARG A C 1
ATOM 783 O O . ARG A 1 102 ? 3.386 -3.647 13.166 1.00 83.50 102 ARG A O 1
ATOM 790 N N . PHE A 1 103 ? 2.204 -1.907 13.952 1.00 86.00 103 PHE A N 1
ATOM 791 C CA . PHE A 1 103 ? 1.397 -1.756 12.738 1.00 86.00 103 PHE A CA 1
ATOM 792 C C . PHE A 1 103 ? 2.232 -1.258 11.549 1.00 86.00 103 PHE A C 1
ATOM 794 O O . PHE A 1 103 ? 1.998 -1.735 10.447 1.00 86.00 103 PHE A O 1
ATOM 801 N N . TRP A 1 104 ? 3.247 -0.407 11.767 1.00 87.88 104 TRP A N 1
ATOM 802 C CA . TRP A 1 104 ? 4.188 0.000 10.713 1.00 87.88 104 TRP A CA 1
ATOM 803 C C . TRP A 1 104 ? 4.921 -1.214 10.154 1.00 87.88 104 TRP A C 1
ATOM 805 O O . TRP A 1 104 ? 4.864 -1.463 8.960 1.00 87.88 104 TRP A O 1
ATOM 815 N N . LEU A 1 105 ? 5.519 -2.026 11.033 1.00 91.06 105 LEU A N 1
ATOM 816 C CA . LEU A 1 105 ? 6.243 -3.236 10.633 1.00 91.06 105 LEU A CA 1
ATOM 817 C C . LEU A 1 105 ? 5.346 -4.238 9.902 1.00 91.06 105 LEU A C 1
ATOM 819 O O . LEU A 1 105 ? 5.756 -4.805 8.896 1.00 91.06 105 LEU A O 1
ATOM 823 N N . THR A 1 106 ? 4.119 -4.448 10.392 1.00 92.75 106 THR A N 1
ATOM 824 C CA . THR A 1 106 ? 3.190 -5.394 9.754 1.00 92.75 106 THR A CA 1
ATOM 825 C C . THR A 1 106 ? 2.746 -4.883 8.385 1.00 92.75 106 THR A C 1
ATOM 827 O O . THR A 1 106 ? 2.754 -5.647 7.429 1.00 92.75 106 THR A O 1
ATOM 830 N N . ALA A 1 107 ? 2.407 -3.596 8.271 1.00 94.06 107 ALA A N 1
ATOM 831 C CA . ALA A 1 107 ? 2.029 -2.986 7.000 1.00 94.06 107 ALA A CA 1
ATOM 832 C C . ALA A 1 107 ? 3.187 -3.015 5.994 1.00 94.06 107 ALA A C 1
ATOM 834 O O . ALA A 1 107 ? 2.970 -3.369 4.842 1.00 94.06 107 ALA A O 1
ATOM 835 N N . SER A 1 108 ? 4.418 -2.724 6.431 1.00 93.50 108 SER A N 1
ATOM 836 C CA . SER A 1 108 ? 5.608 -2.842 5.584 1.00 93.50 108 SER A CA 1
ATOM 837 C C . SER A 1 108 ? 5.819 -4.280 5.117 1.00 93.50 108 SER A C 1
ATOM 839 O O . SER A 1 108 ? 6.000 -4.502 3.929 1.00 93.50 108 SER A O 1
ATOM 841 N N . ALA A 1 109 ? 5.740 -5.266 6.016 1.00 95.31 109 ALA A N 1
ATOM 842 C CA . ALA A 1 109 ? 5.883 -6.672 5.643 1.00 95.31 109 ALA A CA 1
ATOM 843 C C . ALA A 1 109 ? 4.816 -7.110 4.625 1.00 95.31 109 ALA A C 1
ATOM 845 O O . ALA A 1 109 ? 5.142 -7.783 3.651 1.00 95.31 109 ALA A O 1
ATOM 846 N N . LEU A 1 110 ? 3.562 -6.688 4.817 1.00 96.31 110 LEU A N 1
ATOM 847 C CA . LEU A 1 110 ? 2.470 -6.965 3.882 1.00 96.31 110 LEU A CA 1
ATOM 848 C C . LEU A 1 110 ? 2.679 -6.283 2.521 1.00 96.31 110 LEU A C 1
ATOM 850 O O . LEU A 1 110 ? 2.410 -6.911 1.502 1.00 96.31 110 LEU A O 1
ATOM 854 N N . ALA A 1 111 ? 3.211 -5.057 2.489 1.00 95.88 111 ALA A N 1
ATOM 855 C CA . ALA A 1 111 ? 3.482 -4.329 1.246 1.00 95.88 111 ALA A CA 1
ATOM 856 C C . ALA A 1 111 ? 4.536 -5.028 0.373 1.00 95.88 111 ALA A C 1
ATOM 858 O O . ALA A 1 111 ? 4.548 -4.857 -0.840 1.00 95.88 111 ALA A O 1
ATOM 859 N N . PHE A 1 112 ? 5.395 -5.863 0.968 1.00 96.50 112 PHE A N 1
ATOM 860 C CA . PHE A 1 112 ? 6.353 -6.676 0.221 1.00 96.50 112 PHE A CA 1
ATOM 861 C C . PHE A 1 112 ? 5.796 -8.020 -0.265 1.00 96.50 112 PHE A C 1
ATOM 863 O O . PHE A 1 112 ? 6.430 -8.655 -1.103 1.00 96.50 112 PHE A O 1
ATOM 870 N N . VAL A 1 113 ? 4.627 -8.471 0.202 1.00 97.12 113 VAL A N 1
ATOM 871 C CA . VAL A 1 113 ? 4.079 -9.785 -0.184 1.00 97.12 113 VAL A CA 1
ATOM 872 C C . VAL A 1 113 ? 3.851 -9.862 -1.692 1.00 97.12 113 VAL A C 1
ATOM 874 O O . VAL A 1 113 ? 4.359 -10.776 -2.344 1.00 97.12 113 VAL A O 1
ATOM 877 N N . VAL A 1 114 ? 3.128 -8.895 -2.255 1.00 96.56 114 VAL A N 1
ATOM 878 C CA . VAL A 1 114 ? 2.821 -8.848 -3.690 1.00 96.56 114 VAL A CA 1
ATOM 879 C C . VAL A 1 114 ? 4.080 -8.710 -4.560 1.00 96.56 114 VAL A C 1
ATOM 881 O O . VAL A 1 114 ? 4.296 -9.594 -5.392 1.00 96.56 114 VAL A O 1
ATOM 884 N N . PRO A 1 115 ? 4.965 -7.707 -4.374 1.00 95.50 115 PRO A N 1
ATOM 885 C CA . PRO A 1 115 ? 6.139 -7.542 -5.235 1.00 95.50 115 PRO A CA 1
ATOM 886 C C . PRO A 1 115 ? 7.125 -8.712 -5.130 1.00 95.50 115 PRO A C 1
ATOM 888 O O . PRO A 1 115 ? 7.720 -9.099 -6.138 1.00 95.50 115 PRO A O 1
ATOM 891 N N . LEU A 1 116 ? 7.296 -9.326 -3.950 1.00 96.50 116 LEU A N 1
ATOM 892 C CA . LEU A 1 116 ? 8.148 -10.514 -3.816 1.00 96.50 116 LEU A CA 1
ATOM 893 C C . LEU A 1 116 ? 7.542 -11.719 -4.540 1.00 96.50 116 LEU A C 1
ATOM 895 O O . LEU A 1 116 ? 8.262 -12.434 -5.239 1.00 96.50 116 LEU A O 1
ATOM 899 N N . THR A 1 117 ? 6.227 -11.915 -4.422 1.00 97.25 117 THR A N 1
ATOM 900 C CA . THR A 1 117 ? 5.519 -12.996 -5.123 1.00 97.25 117 THR A CA 1
ATOM 901 C C . THR A 1 117 ? 5.608 -12.808 -6.635 1.00 97.25 117 THR A C 1
ATOM 903 O O . THR A 1 117 ? 5.989 -13.733 -7.349 1.00 97.25 117 THR A O 1
ATOM 906 N N . GLN A 1 118 ? 5.360 -11.595 -7.131 1.00 95.38 118 GLN A N 1
ATOM 907 C CA . GLN A 1 118 ? 5.501 -11.272 -8.549 1.00 95.38 118 GLN A CA 1
ATOM 908 C C . GLN A 1 118 ? 6.944 -11.451 -9.037 1.00 95.38 118 GLN A C 1
ATOM 910 O O . GLN A 1 118 ? 7.159 -12.021 -10.101 1.00 95.38 118 GLN A O 1
ATOM 915 N N . THR A 1 119 ? 7.945 -11.028 -8.260 1.00 94.50 119 THR A N 1
ATOM 916 C CA . THR A 1 119 ? 9.363 -11.224 -8.612 1.00 94.50 119 THR A CA 1
ATOM 917 C C . THR A 1 119 ? 9.714 -12.706 -8.728 1.00 94.50 119 THR A C 1
ATOM 919 O O . THR A 1 119 ? 10.473 -13.091 -9.618 1.00 94.50 119 THR A O 1
ATOM 922 N N . ALA A 1 120 ? 9.168 -13.551 -7.851 1.00 97.00 120 ALA A N 1
ATOM 923 C CA . ALA A 1 120 ? 9.346 -14.994 -7.946 1.00 97.00 120 ALA A CA 1
ATOM 924 C C . ALA A 1 120 ? 8.708 -15.549 -9.230 1.00 97.00 120 ALA A C 1
ATOM 926 O O . ALA A 1 120 ? 9.374 -16.281 -9.958 1.00 97.00 120 ALA A O 1
ATOM 927 N N . LEU A 1 121 ? 7.475 -15.138 -9.552 1.00 96.69 121 LEU A N 1
ATOM 928 C CA . LEU A 1 121 ? 6.768 -15.557 -10.769 1.00 96.69 121 LEU A CA 1
ATOM 929 C C . LEU A 1 121 ? 7.478 -15.109 -12.054 1.00 96.69 121 LEU A C 1
ATOM 931 O O . LEU A 1 121 ? 7.621 -15.899 -12.983 1.00 96.69 121 LEU A O 1
ATOM 935 N N . LEU A 1 122 ? 7.987 -13.875 -12.093 1.00 94.06 122 LEU A N 1
ATOM 936 C CA . LEU A 1 122 ? 8.769 -13.351 -13.218 1.00 94.06 122 LEU A CA 1
ATOM 937 C C . LEU A 1 122 ? 10.009 -14.207 -13.500 1.00 94.06 122 LEU A C 1
ATOM 939 O O . LEU A 1 122 ? 10.359 -14.435 -14.656 1.00 94.06 122 LEU A O 1
ATOM 943 N N . LYS A 1 123 ? 10.668 -14.698 -12.444 1.00 96.12 123 LYS A N 1
ATOM 944 C CA . LYS A 1 123 ? 11.860 -15.548 -12.563 1.00 96.12 123 LYS A CA 1
ATOM 945 C C . LYS A 1 123 ? 11.532 -16.979 -12.973 1.00 96.12 123 LYS A C 1
ATOM 947 O O . LYS A 1 123 ? 12.325 -17.590 -13.681 1.00 96.12 123 LYS A O 1
ATOM 952 N N . THR A 1 124 ? 10.408 -17.530 -12.516 1.00 97.44 124 THR A N 1
ATOM 953 C CA . THR A 1 124 ? 10.036 -18.924 -12.797 1.00 97.44 124 THR A CA 1
ATOM 954 C C . THR A 1 124 ? 9.283 -19.090 -14.113 1.00 97.44 124 THR A C 1
ATOM 956 O O . THR A 1 124 ? 9.357 -20.158 -14.715 1.00 97.44 124 THR A O 1
ATOM 959 N N . MET A 1 125 ? 8.581 -18.055 -14.583 1.00 96.56 125 MET A N 1
ATOM 960 C CA . MET A 1 125 ? 7.731 -18.108 -15.779 1.00 96.56 125 MET A CA 1
ATOM 961 C C . MET A 1 125 ? 8.000 -16.939 -16.751 1.00 96.56 125 MET A C 1
ATOM 963 O O . MET A 1 125 ? 7.055 -16.278 -17.183 1.00 96.56 125 MET A O 1
ATOM 967 N N . PRO A 1 126 ? 9.259 -16.670 -17.155 1.00 95.75 126 PRO A N 1
ATOM 968 C CA . PRO A 1 126 ? 9.612 -15.467 -17.919 1.00 95.75 126 PRO A CA 1
ATOM 969 C C . PRO A 1 126 ? 8.883 -15.353 -19.267 1.00 95.75 126 PRO A C 1
ATOM 971 O O . PRO A 1 126 ? 8.583 -14.248 -19.705 1.00 95.75 126 PRO A O 1
ATOM 974 N N . ALA A 1 127 ? 8.543 -16.480 -19.904 1.00 95.06 127 ALA A N 1
ATOM 975 C CA . ALA A 1 127 ? 7.807 -16.492 -21.169 1.00 95.06 127 ALA A CA 1
ATOM 976 C C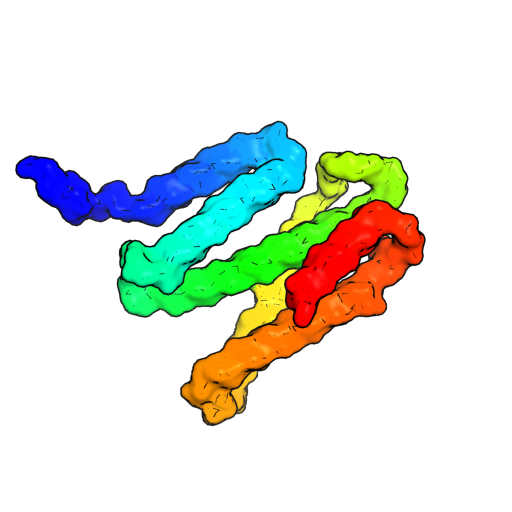 . ALA A 1 127 ? 6.377 -15.933 -21.044 1.00 95.06 127 ALA A C 1
ATOM 978 O O . ALA A 1 127 ? 5.900 -15.274 -21.962 1.00 95.06 127 ALA A O 1
ATOM 979 N N . VAL A 1 128 ? 5.707 -16.159 -19.906 1.00 91.69 128 VAL A N 1
ATOM 980 C CA . VAL A 1 128 ? 4.352 -15.635 -19.644 1.00 91.69 128 VAL A CA 1
ATOM 981 C C . VAL A 1 128 ? 4.387 -14.115 -19.475 1.00 91.69 128 VAL A C 1
ATOM 983 O O . VAL A 1 128 ? 3.484 -13.413 -19.915 1.00 91.69 128 VAL A O 1
ATOM 986 N N . PHE A 1 129 ? 5.465 -13.601 -18.886 1.00 92.75 129 PHE A N 1
ATOM 987 C CA . PHE A 1 129 ? 5.645 -12.182 -18.584 1.00 92.75 129 PHE A CA 1
ATOM 988 C C . PHE A 1 129 ? 6.448 -11.418 -19.644 1.00 92.75 129 PHE A C 1
ATOM 990 O O . PHE A 1 129 ? 6.953 -10.331 -19.366 1.00 92.75 129 PHE A O 1
ATOM 997 N N . ALA A 1 130 ? 6.574 -11.967 -20.855 1.00 90.62 130 ALA A N 1
ATOM 998 C CA . ALA A 1 130 ? 7.182 -11.252 -21.975 1.00 90.62 130 ALA A CA 1
ATOM 999 C C . ALA A 1 130 ? 6.351 -10.021 -22.385 1.00 90.62 130 ALA A C 1
ATOM 1001 O O . ALA A 1 130 ? 6.909 -9.023 -22.840 1.00 90.62 130 ALA A O 1
ATOM 1002 N N . ASP A 1 131 ? 5.029 -10.083 -22.195 1.00 90.88 131 ASP A N 1
ATOM 1003 C CA . ASP A 1 131 ? 4.111 -8.965 -22.410 1.00 90.88 131 ASP A CA 1
ATOM 1004 C C . ASP A 1 131 ? 3.877 -8.196 -21.088 1.00 90.88 131 ASP A C 1
ATOM 1006 O O . ASP A 1 131 ? 3.434 -8.797 -20.098 1.00 90.88 131 ASP A O 1
ATOM 1010 N N . PRO A 1 132 ? 4.125 -6.870 -21.050 1.00 87.69 132 PRO A N 1
ATOM 1011 C CA . PRO A 1 132 ? 3.847 -6.022 -19.891 1.00 87.69 132 PRO A CA 1
ATOM 1012 C C . PRO A 1 132 ? 2.408 -6.101 -19.363 1.00 87.69 132 PRO A C 1
ATOM 1014 O O . PRO A 1 132 ? 2.193 -5.883 -18.169 1.00 87.69 132 PRO A O 1
ATOM 1017 N N . VAL A 1 133 ? 1.428 -6.439 -20.209 1.00 91.81 133 VAL A N 1
ATOM 1018 C CA . VAL A 1 133 ? 0.025 -6.604 -19.797 1.00 91.81 133 VAL A CA 1
ATOM 1019 C C . VAL A 1 133 ? -0.108 -7.687 -18.725 1.00 91.81 133 VAL A C 1
ATOM 1021 O O . VAL A 1 133 ? -0.801 -7.480 -17.729 1.00 91.81 133 VAL A O 1
ATOM 1024 N N . TRP A 1 134 ? 0.598 -8.813 -18.869 1.00 92.81 134 TRP A N 1
ATOM 1025 C CA . TRP A 1 134 ? 0.563 -9.893 -17.878 1.00 92.81 134 TRP A CA 1
ATOM 1026 C C . TRP A 1 134 ? 1.261 -9.514 -16.577 1.00 92.81 134 TRP A C 1
ATOM 1028 O O . TRP A 1 134 ? 0.836 -9.948 -15.508 1.00 92.81 134 TRP A O 1
ATOM 1038 N N . ILE A 1 135 ? 2.299 -8.676 -16.645 1.00 90.94 135 ILE A N 1
ATOM 1039 C CA . ILE A 1 135 ? 2.987 -8.157 -15.456 1.00 90.94 135 ILE A CA 1
ATOM 1040 C C . ILE A 1 135 ? 2.006 -7.336 -14.611 1.00 90.94 135 ILE A C 1
ATOM 1042 O O . ILE A 1 135 ? 1.898 -7.567 -13.407 1.00 90.94 135 ILE A O 1
ATOM 1046 N N . PHE A 1 136 ? 1.273 -6.421 -15.250 1.00 90.88 136 PHE A N 1
ATOM 1047 C CA . PHE A 1 136 ? 0.272 -5.587 -14.587 1.00 90.88 136 PHE A CA 1
ATOM 1048 C C . PHE A 1 136 ? -0.915 -6.411 -14.073 1.00 90.88 136 PHE A C 1
ATOM 1050 O O . PHE A 1 136 ? -1.255 -6.334 -12.897 1.00 90.88 136 PHE A O 1
ATOM 1057 N N . LEU A 1 137 ? -1.505 -7.260 -14.919 1.00 94.50 137 LEU A N 1
ATOM 1058 C CA . LEU A 1 137 ? -2.681 -8.048 -14.549 1.00 94.50 137 LEU A CA 1
ATOM 1059 C C . LEU A 1 137 ? -2.405 -8.987 -13.369 1.00 94.50 137 LEU A C 1
ATOM 1061 O O . LEU A 1 137 ? -3.215 -9.082 -12.452 1.00 94.50 137 LEU A O 1
ATOM 1065 N N . VAL A 1 138 ? -1.266 -9.686 -13.369 1.00 95.69 138 VAL A N 1
ATOM 1066 C CA . VAL A 1 138 ? -0.914 -10.588 -12.263 1.00 95.69 138 VAL A CA 1
ATOM 1067 C C . VAL A 1 138 ? -0.674 -9.808 -10.977 1.00 95.69 138 VAL A C 1
ATOM 1069 O O . VAL A 1 138 ? -1.094 -10.266 -9.917 1.00 95.69 138 VAL A O 1
ATOM 1072 N N . TYR A 1 139 ? -0.039 -8.638 -11.054 1.00 94.69 139 TYR A N 1
ATOM 1073 C CA . TYR A 1 139 ? 0.132 -7.770 -9.893 1.00 94.69 139 TYR A CA 1
ATOM 1074 C C . TYR A 1 139 ? -1.220 -7.365 -9.286 1.00 94.69 139 TYR A C 1
ATOM 1076 O O . TYR A 1 139 ? -1.446 -7.605 -8.099 1.00 94.69 139 TYR A O 1
ATOM 1084 N N . GLU A 1 140 ? -2.143 -6.855 -10.108 1.00 94.25 140 GLU A N 1
ATOM 1085 C CA . GLU A 1 140 ? -3.493 -6.465 -9.677 1.00 94.25 140 GLU A CA 1
ATOM 1086 C C . GLU A 1 140 ? -4.254 -7.646 -9.062 1.00 94.25 140 GLU A C 1
ATOM 1088 O O . GLU A 1 140 ? -4.843 -7.531 -7.989 1.00 94.25 140 GLU A O 1
ATOM 1093 N N . LEU A 1 141 ? -4.181 -8.832 -9.677 1.00 96.69 141 LEU A N 1
ATOM 1094 C CA . LEU A 1 141 ? -4.816 -10.041 -9.144 1.00 96.69 141 LEU A CA 1
ATOM 1095 C C . LEU A 1 141 ? -4.228 -10.469 -7.794 1.00 96.69 141 LEU A C 1
ATOM 1097 O O . LEU A 1 141 ? -4.974 -10.861 -6.893 1.00 96.69 141 LEU A O 1
ATOM 1101 N N . LEU A 1 142 ? -2.904 -10.396 -7.629 1.00 97.19 142 LEU A N 1
ATOM 1102 C CA . LEU A 1 142 ? -2.243 -10.697 -6.359 1.00 97.19 142 LEU A CA 1
ATOM 1103 C C . LEU A 1 142 ? -2.663 -9.704 -5.268 1.00 97.19 142 LEU A C 1
ATOM 1105 O O . LEU A 1 142 ? -2.941 -10.119 -4.138 1.00 97.19 142 LEU A O 1
ATOM 1109 N N . PHE A 1 143 ? -2.740 -8.414 -5.596 1.00 95.38 143 PHE A N 1
ATOM 1110 C CA . PHE A 1 143 ? -3.161 -7.387 -4.649 1.00 95.38 143 PHE A CA 1
ATOM 1111 C C . PHE A 1 143 ? -4.651 -7.502 -4.295 1.00 95.38 143 PHE A C 1
ATOM 1113 O O . PHE A 1 143 ? -5.009 -7.469 -3.114 1.00 95.38 143 PHE A O 1
ATOM 1120 N N . ALA A 1 144 ? -5.520 -7.752 -5.275 1.00 95.75 144 ALA A N 1
ATOM 1121 C CA . ALA A 1 144 ? -6.941 -8.011 -5.056 1.00 95.75 144 ALA A CA 1
ATOM 1122 C C . ALA A 1 144 ? -7.165 -9.255 -4.180 1.00 95.75 144 ALA A C 1
ATOM 1124 O O . ALA A 1 144 ? -7.985 -9.235 -3.254 1.00 95.75 144 ALA A O 1
ATOM 1125 N N . ALA A 1 145 ? -6.397 -10.327 -4.403 1.00 96.94 145 ALA A N 1
ATOM 1126 C CA . ALA A 1 145 ? -6.429 -11.522 -3.564 1.00 96.94 145 ALA A CA 1
ATOM 1127 C C . ALA A 1 145 ? -5.991 -11.215 -2.123 1.00 96.94 145 ALA A C 1
ATOM 1129 O O . ALA A 1 145 ? -6.681 -11.600 -1.174 1.00 96.94 145 ALA A O 1
ATOM 1130 N N . LEU A 1 146 ? -4.891 -10.473 -1.942 1.00 96.50 146 LEU A N 1
ATOM 1131 C CA . LEU A 1 146 ? -4.431 -10.030 -0.625 1.00 96.50 146 LEU A CA 1
ATOM 1132 C C . LEU A 1 146 ? -5.513 -9.209 0.090 1.00 96.50 146 LEU A C 1
ATOM 1134 O O . LEU A 1 146 ? -5.879 -9.525 1.223 1.00 96.50 146 LEU A O 1
ATOM 1138 N N . THR A 1 147 ? -6.077 -8.203 -0.576 1.00 95.56 147 THR A N 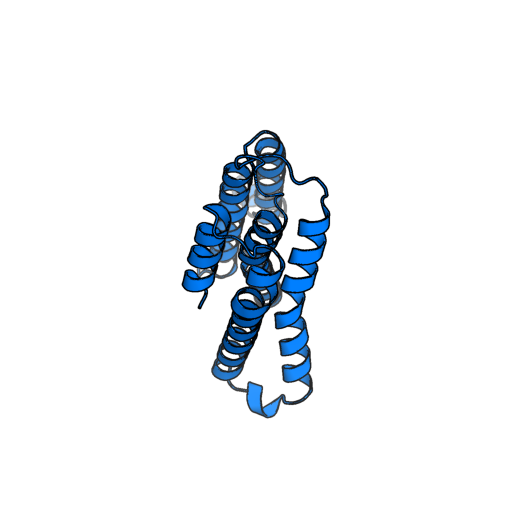1
ATOM 1139 C CA . THR A 1 147 ? -7.133 -7.342 -0.028 1.00 95.56 147 THR A CA 1
ATOM 1140 C C . THR A 1 147 ? -8.391 -8.135 0.323 1.00 95.56 147 THR A C 1
ATOM 1142 O O . THR A 1 147 ? -8.969 -7.934 1.394 1.00 95.56 147 THR A O 1
ATOM 1145 N N . THR A 1 148 ? -8.766 -9.111 -0.502 1.00 95.88 148 THR A N 1
ATOM 1146 C CA . THR A 1 148 ? -9.888 -10.020 -0.232 1.00 95.88 148 THR A CA 1
ATOM 1147 C C . THR A 1 148 ? -9.639 -10.870 1.014 1.00 95.88 148 THR A C 1
ATOM 1149 O O . THR A 1 148 ? -10.514 -10.974 1.874 1.00 95.88 148 THR A O 1
ATOM 1152 N N . ILE A 1 149 ? -8.436 -11.430 1.180 1.00 96.81 149 ILE A N 1
ATOM 1153 C CA . ILE A 1 149 ? -8.062 -12.184 2.389 1.00 96.81 149 ILE A CA 1
ATOM 1154 C C . ILE A 1 149 ? -8.126 -11.278 3.624 1.00 96.81 149 ILE A C 1
ATOM 1156 O O . ILE A 1 149 ? -8.684 -11.660 4.658 1.00 96.81 149 ILE A O 1
ATOM 1160 N N . LEU A 1 150 ? -7.601 -10.055 3.524 1.00 95.50 150 LEU A N 1
ATOM 1161 C CA . LEU A 1 150 ? -7.660 -9.081 4.611 1.00 95.50 150 LEU A CA 1
ATOM 1162 C C . LEU A 1 150 ? -9.112 -8.756 4.996 1.00 95.50 150 LEU A C 1
ATOM 1164 O O . LEU A 1 150 ? -9.445 -8.741 6.182 1.00 95.50 150 LEU A O 1
ATOM 1168 N N . LEU A 1 151 ? -9.994 -8.571 4.015 1.00 94.12 151 LEU A N 1
ATOM 1169 C CA . LEU A 1 151 ? -11.404 -8.245 4.223 1.00 94.12 151 LEU A CA 1
ATOM 1170 C C . LEU A 1 151 ? -12.246 -9.401 4.763 1.00 94.12 151 LEU A C 1
ATOM 1172 O O . LEU A 1 151 ? -13.069 -9.192 5.654 1.00 94.12 151 LEU A O 1
ATOM 1176 N N . LEU A 1 152 ? -12.088 -10.598 4.203 1.00 95.56 152 LEU A N 1
ATOM 1177 C CA . LEU A 1 152 ? -12.966 -11.733 4.490 1.00 95.56 152 LEU A CA 1
ATOM 1178 C C . LEU A 1 152 ? -12.461 -12.585 5.652 1.00 95.56 152 LEU A C 1
ATOM 1180 O O . LEU A 1 152 ? -13.260 -13.203 6.351 1.00 95.56 152 LEU A O 1
ATOM 1184 N N . VAL A 1 153 ? -11.148 -12.606 5.891 1.00 96.12 153 VAL A N 1
ATOM 1185 C CA . VAL A 1 153 ? -10.536 -13.469 6.908 1.00 96.12 153 VAL A CA 1
ATOM 1186 C C . VAL A 1 153 ? -10.015 -12.656 8.086 1.00 96.12 153 VAL A C 1
ATOM 1188 O O . VAL A 1 153 ? -10.307 -12.979 9.237 1.00 96.12 153 VAL A O 1
ATOM 1191 N N . VAL A 1 154 ? -9.244 -11.597 7.833 1.00 94.75 154 VAL A N 1
ATOM 1192 C CA . VAL A 1 154 ? -8.543 -10.871 8.906 1.00 94.75 154 VAL A CA 1
ATOM 1193 C C . VAL A 1 154 ? -9.465 -9.881 9.615 1.00 94.75 154 VAL A C 1
ATOM 1195 O O . VAL A 1 154 ? -9.512 -9.861 10.848 1.00 94.75 154 VAL A O 1
ATOM 1198 N N . LEU A 1 155 ? -10.227 -9.087 8.862 1.00 93.00 155 LEU A N 1
ATOM 1199 C CA . LEU A 1 155 ? -11.103 -8.052 9.405 1.00 93.00 155 LEU A CA 1
ATOM 1200 C C . LEU A 1 155 ? -12.174 -8.617 10.357 1.00 93.00 155 LEU A C 1
ATOM 1202 O O . LEU A 1 155 ? -12.287 -8.081 11.459 1.00 93.00 155 LEU A O 1
ATOM 1206 N N . PRO A 1 156 ? -12.914 -9.704 10.043 1.00 92.88 156 PRO A N 1
ATOM 1207 C CA . PRO A 1 156 ? -13.931 -10.235 10.954 1.00 92.88 156 PRO A CA 1
ATOM 1208 C C . PRO A 1 156 ? -13.332 -10.815 12.239 1.00 92.88 156 PRO A C 1
ATOM 1210 O O . PRO A 1 156 ? -13.957 -10.736 13.292 1.00 92.88 156 PRO A O 1
ATOM 1213 N N . ARG A 1 157 ? -12.109 -11.360 12.172 1.00 92.50 157 ARG A N 1
ATOM 1214 C CA . ARG A 1 157 ? -11.393 -11.894 13.343 1.00 92.50 157 ARG A CA 1
ATOM 1215 C C . ARG A 1 157 ? -10.895 -10.790 14.270 1.00 92.50 157 ARG A C 1
ATOM 1217 O O . ARG A 1 157 ? -10.942 -10.949 15.483 1.00 92.50 157 ARG A O 1
ATOM 1224 N N . ARG A 1 158 ? -10.409 -9.678 13.708 1.00 89.69 158 ARG A N 1
ATOM 1225 C CA . ARG A 1 158 ? -9.902 -8.538 14.492 1.00 89.69 158 ARG A CA 1
ATOM 1226 C C . ARG A 1 158 ? -11.017 -7.617 14.985 1.00 89.69 158 ARG A C 1
ATOM 1228 O O . ARG A 1 158 ? -10.889 -7.021 16.048 1.00 89.69 158 ARG A O 1
ATOM 1235 N N . MET A 1 159 ? -12.101 -7.503 14.221 1.00 89.50 159 MET A N 1
ATOM 1236 C CA . MET A 1 159 ? -13.220 -6.597 14.484 1.00 89.50 159 MET A CA 1
ATOM 1237 C C . MET A 1 159 ? -14.561 -7.330 14.317 1.00 89.50 159 MET A C 1
ATOM 1239 O O . MET A 1 159 ? -15.293 -7.084 13.352 1.00 89.50 159 MET A O 1
ATOM 1243 N N . PRO A 1 160 ? -14.907 -8.242 15.244 1.00 87.38 160 PRO A N 1
ATOM 1244 C CA . PRO A 1 160 ? -16.112 -9.062 15.124 1.00 87.38 160 PRO A CA 1
ATOM 1245 C C . PRO A 1 160 ? -17.396 -8.230 15.223 1.00 87.38 160 PRO A C 1
ATOM 1247 O O . PRO A 1 160 ? -18.353 -8.476 14.484 1.00 87.38 160 PRO A O 1
ATOM 1250 N N . ALA A 1 161 ? -17.403 -7.194 16.066 1.00 87.50 161 ALA A N 1
ATOM 1251 C CA . ALA A 1 161 ? -18.534 -6.287 16.221 1.00 87.50 161 ALA A CA 1
ATOM 1252 C C . ALA A 1 161 ? -18.566 -5.210 15.113 1.00 87.50 161 ALA A C 1
ATOM 1254 O O . ALA A 1 161 ? -17.513 -4.768 14.640 1.00 87.50 161 ALA A O 1
ATOM 1255 N N . PRO A 1 162 ? -19.752 -4.760 14.670 1.00 86.69 162 PRO A N 1
ATOM 1256 C CA . PRO A 1 162 ? -19.875 -3.572 13.832 1.00 86.69 162 PRO A CA 1
ATOM 1257 C C . PRO A 1 162 ? -19.391 -2.323 14.584 1.00 86.69 162 PRO A C 1
ATOM 1259 O O . PRO A 1 162 ? -19.860 -2.039 15.682 1.00 86.69 162 PRO A O 1
ATOM 1262 N N . SER A 1 163 ? -18.493 -1.546 13.981 1.00 84.00 163 SER A N 1
ATOM 1263 C CA . SER A 1 163 ? -18.038 -0.253 14.511 1.00 84.00 163 SER A CA 1
ATOM 1264 C C . SER A 1 163 ? -17.844 0.762 13.372 1.00 84.00 163 SER A C 1
ATOM 1266 O O . SER A 1 163 ? -17.755 0.348 12.207 1.00 84.00 163 SER A O 1
ATOM 1268 N N . PRO A 1 164 ? -17.801 2.079 13.650 1.00 84.00 164 PRO A N 1
ATOM 1269 C CA . PRO A 1 164 ? -17.476 3.093 12.644 1.00 84.00 164 PRO A CA 1
ATOM 1270 C C . PRO A 1 164 ? -16.141 2.822 11.939 1.00 84.00 164 PRO A C 1
ATOM 1272 O O . PRO A 1 164 ? -16.049 2.934 10.720 1.00 84.00 164 PRO A O 1
ATOM 1275 N N . GLU A 1 165 ? -15.131 2.368 12.679 1.00 84.25 165 GLU A N 1
ATOM 1276 C CA . GLU A 1 165 ? -13.809 2.024 12.152 1.00 84.25 165 GLU A CA 1
ATOM 1277 C C . GLU A 1 165 ? -13.886 0.814 11.219 1.00 84.25 165 GLU A C 1
ATOM 1279 O O . GLU A 1 165 ? -13.259 0.814 10.166 1.00 84.25 165 GLU A O 1
ATOM 1284 N N . ARG A 1 166 ? -14.708 -0.196 11.542 1.00 87.38 166 ARG A N 1
ATOM 1285 C CA . ARG A 1 166 ? -14.917 -1.348 10.652 1.00 87.38 166 ARG A CA 1
ATOM 1286 C C . ARG A 1 166 ? -15.581 -0.925 9.344 1.00 87.38 166 ARG A C 1
ATOM 1288 O O . ARG A 1 166 ? -15.222 -1.442 8.288 1.00 87.38 166 ARG A O 1
ATOM 1295 N N . ARG A 1 167 ? -16.544 0.004 9.401 1.00 87.25 167 ARG A N 1
ATOM 1296 C CA . ARG A 1 167 ? -17.172 0.572 8.196 1.00 87.25 167 ARG A CA 1
ATOM 1297 C C . ARG A 1 167 ? -16.158 1.354 7.372 1.00 87.25 167 ARG A C 1
ATOM 1299 O O . ARG A 1 167 ? -16.118 1.162 6.165 1.00 87.25 167 ARG A O 1
ATOM 1306 N N . PHE A 1 168 ? -15.324 2.166 8.021 1.00 85.94 168 PHE A N 1
ATOM 1307 C CA . PHE A 1 168 ? -14.249 2.905 7.367 1.00 85.94 168 PHE A CA 1
ATOM 1308 C C . PHE A 1 168 ? -13.256 1.967 6.674 1.00 85.94 168 PHE A C 1
ATOM 1310 O O . PHE A 1 168 ? -13.041 2.110 5.476 1.00 85.94 168 PHE A O 1
ATOM 1317 N N . VAL A 1 169 ? -12.725 0.963 7.385 1.00 88.31 169 VAL A N 1
ATOM 1318 C CA . VAL A 1 169 ? -11.801 -0.034 6.815 1.00 88.31 169 VAL A CA 1
ATOM 1319 C C . VAL A 1 169 ? -12.445 -0.754 5.632 1.00 88.31 169 VAL A C 1
ATOM 1321 O O . VAL A 1 169 ? -11.830 -0.876 4.583 1.00 88.31 169 VAL A O 1
ATOM 1324 N N . ARG A 1 170 ? -13.709 -1.174 5.753 1.00 89.31 170 ARG A N 1
ATOM 1325 C CA . ARG A 1 170 ? -14.418 -1.818 4.643 1.00 89.31 170 ARG A CA 1
ATOM 1326 C C . ARG A 1 170 ? -14.594 -0.882 3.443 1.00 89.31 170 ARG A C 1
ATOM 1328 O O . ARG A 1 170 ? -14.426 -1.331 2.318 1.00 89.31 170 ARG A O 1
ATOM 1335 N N . ALA A 1 171 ? -14.928 0.387 3.675 1.00 85.25 171 ALA A N 1
ATOM 1336 C CA . ALA A 1 171 ? -15.116 1.372 2.614 1.00 85.25 171 ALA A CA 1
ATOM 1337 C C . ALA A 1 171 ? -13.814 1.635 1.849 1.00 85.25 171 ALA A C 1
ATOM 1339 O O . ALA A 1 171 ? -13.825 1.597 0.623 1.00 85.25 171 ALA A O 1
ATOM 1340 N N . ILE A 1 172 ? -12.693 1.825 2.557 1.00 84.25 172 ILE A N 1
ATOM 1341 C CA . ILE A 1 172 ? -11.398 2.002 1.891 1.00 84.25 172 ILE A CA 1
ATOM 1342 C C . ILE A 1 172 ? -10.997 0.732 1.137 1.00 84.25 172 ILE A C 1
ATOM 1344 O O . ILE A 1 172 ? -10.587 0.834 -0.004 1.00 84.25 172 ILE A O 1
ATOM 1348 N N . SER A 1 173 ? -11.182 -0.464 1.701 1.00 85.88 173 SER A N 1
ATOM 1349 C CA . SER A 1 173 ? -10.797 -1.707 1.021 1.00 85.88 173 SER A CA 1
ATOM 1350 C C . SER A 1 173 ? -11.626 -2.006 -0.229 1.00 85.88 173 SER A C 1
ATOM 1352 O O . SER A 1 173 ? -11.087 -2.578 -1.164 1.00 85.88 173 SER A O 1
ATOM 1354 N N . ILE A 1 174 ? -12.914 -1.639 -0.259 1.00 80.25 174 ILE A N 1
ATOM 1355 C CA . ILE A 1 174 ? -13.758 -1.798 -1.457 1.00 80.25 174 ILE A CA 1
ATOM 1356 C C . ILE A 1 174 ? -13.327 -0.833 -2.561 1.00 80.25 174 ILE A C 1
ATOM 1358 O O . ILE A 1 174 ? -13.408 -1.188 -3.721 1.00 80.25 174 ILE A O 1
ATOM 1362 N N . PHE A 1 175 ? -12.856 0.367 -2.219 1.00 70.00 175 PHE A N 1
ATOM 1363 C CA . PHE A 1 175 ? -12.335 1.303 -3.217 1.00 70.00 175 PHE A CA 1
ATOM 1364 C C . PHE A 1 175 ? -11.078 0.776 -3.937 1.00 70.00 175 PHE A C 1
ATOM 1366 O O . PHE A 1 175 ? -10.805 1.185 -5.059 1.00 70.00 175 PHE A O 1
ATOM 1373 N N . PHE A 1 176 ? -10.319 -0.116 -3.294 1.00 65.94 176 PHE A N 1
ATOM 1374 C CA . PHE A 1 176 ? -9.108 -0.739 -3.843 1.00 65.94 176 PHE A CA 1
ATOM 1375 C C . PHE A 1 176 ? -9.359 -2.095 -4.537 1.00 65.94 176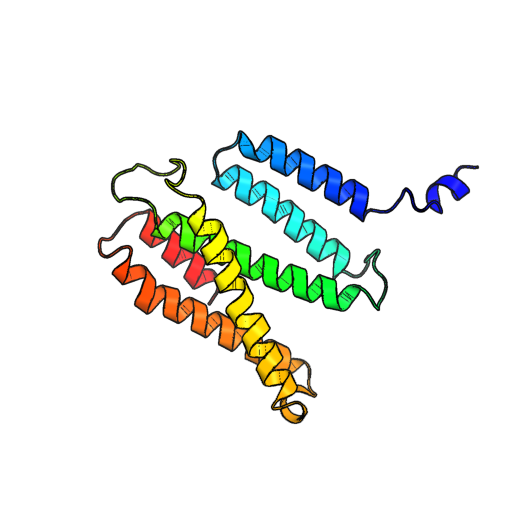 PHE A C 1
ATOM 1377 O O . PHE A 1 176 ? -8.391 -2.743 -4.930 1.00 65.94 176 PHE A O 1
ATOM 1384 N N . LEU A 1 177 ? -10.615 -2.545 -4.641 1.00 61.31 177 LEU A N 1
ATOM 1385 C CA . LEU A 1 177 ? -11.030 -3.761 -5.356 1.00 61.31 177 LEU A CA 1
ATOM 1386 C C . LEU A 1 177 ? -11.832 -3.394 -6.605 1.00 61.31 177 LEU A C 1
ATOM 1388 O O . LEU A 1 177 ? -11.661 -4.106 -7.616 1.00 61.31 177 LEU A O 1
#

Secondary structure (DSSP, 8-state):
-HHHHHTSGGG-HHHHHHHHHHHHHHHHTTS-HHHHHHHHHHHHHHHHHHHHSTT--S-HHHHHHHHHHHHHHHHHHHHHHHHHHHTSPTTS-TTPPPS-THHHHHHHHHHTHHHHHHHHHHHH-TTGGGSHHHHHHHHHHHHHHHHHHIIIIIHHHH--S--HHHHHHHHHHHHT-

Radius of gyration: 19.31 Å; chains: 1; bounding box: 47×52×45 Å

Foldseek 3Di:
DVVCVVVDPVPPVVVVLVVVLVVLCVVLVVDQVVVSLCSNVVSLVVVLCQCQDPNHPDDPVVSVVVNVVSQLVVQLSLQLLLLQLLQDDPPPPPRDDRPDPVSSVVSSVLSVPLVVVLVVCCVVPVVQPPDVVSSVVSSLVSSLVSLCCCLPPVNCVSDVDDDPSSVVSVVSSVVSD

pLDDT: mean 80.66, std 15.61, range [43.88, 97.44]

Sequence (177 aa):
MFQAVYESAWHHPVVCFAGVVALLSLVARRLPFLTAYLILFALEIAADALVTGAWTPTTPATKQPLAIAFVILGDFRYLLLFERYTRLTPGQGGLGPPKSGRFWLTASALAFVVPLTQTALLKTMPAVFADPVWIFLVYELLFAALTTILLLVVLPRRMPAPSPERRFVRAISIFFL